Protein AF-A0A7C0V589-F1 (afdb_monomer_lite)

Foldseek 3Di:
DDDDPPVVVVVVLVVPQPDDLVVLQVVVVVVPDPDDDSVNSVVVSVVVVVLVVQLVVQQCVVCVVVVHNDRDPVSSVVSCCVSVVVD

Radius of gyration: 16.66 Å; chains: 1; bounding box: 41×34×42 Å

pLDDT: mean 89.94, std 13.68, range [42.59, 98.69]

Secondary structure (DSSP, 8-state):
-----HHHHHHHHHHT--S-HHHHHHHHHHTT-S---HHHHHHHHHHHHHHHHHHHHHHHHHHHHTT-SS--HHHHHHHHHHHHT--

Sequence (87 aa):
MKYLSIREENRRMAMRRIIKIAPMHKLIKRAGAARVSEESAIALSEILEEVGLKVAKEAIDFAHHAGRKTVKARDIEIAAQKVLGRR

Structure (mmCIF, N/CA/C/O backbone):
data_AF-A0A7C0V589-F1
#
_entry.id   AF-A0A7C0V589-F1
#
loop_
_atom_site.group_PDB
_atom_site.id
_atom_site.type_symbol
_atom_site.label_atom_id
_atom_site.label_alt_id
_atom_site.label_comp_id
_atom_site.label_asym_id
_atom_site.label_entity_id
_atom_site.label_seq_id
_atom_site.pdbx_PDB_ins_code
_atom_site.Cartn_x
_atom_site.Cartn_y
_atom_site.Cartn_z
_atom_site.occupancy
_atom_site.B_iso_or_equiv
_atom_site.auth_seq_id
_atom_site.auth_comp_id
_atom_site.auth_asym_id
_atom_site.auth_atom_id
_atom_site.pdbx_PDB_model_num
ATOM 1 N N . MET A 1 1 ? 23.368 25.723 7.648 1.00 42.59 1 MET A N 1
ATOM 2 C CA . MET A 1 1 ? 22.239 24.951 7.079 1.00 42.59 1 MET A CA 1
ATOM 3 C C . MET A 1 1 ? 22.806 23.809 6.252 1.00 42.59 1 MET A C 1
ATOM 5 O O . MET A 1 1 ? 23.547 24.074 5.317 1.00 42.59 1 MET A O 1
ATOM 9 N N . LYS A 1 2 ? 22.568 22.555 6.648 1.00 47.81 2 LYS A N 1
ATOM 10 C CA . LYS A 1 2 ? 23.200 21.378 6.036 1.00 47.81 2 LYS A CA 1
ATOM 11 C C . LYS A 1 2 ? 22.342 20.917 4.851 1.00 47.81 2 LYS A C 1
ATOM 13 O O . LYS A 1 2 ? 21.394 20.167 5.052 1.00 47.81 2 LYS A O 1
ATOM 18 N N . TYR A 1 3 ? 22.636 21.406 3.647 1.00 50.31 3 TYR A N 1
ATOM 19 C CA . TYR A 1 3 ? 22.083 20.816 2.428 1.00 50.31 3 TYR A CA 1
ATOM 20 C C . T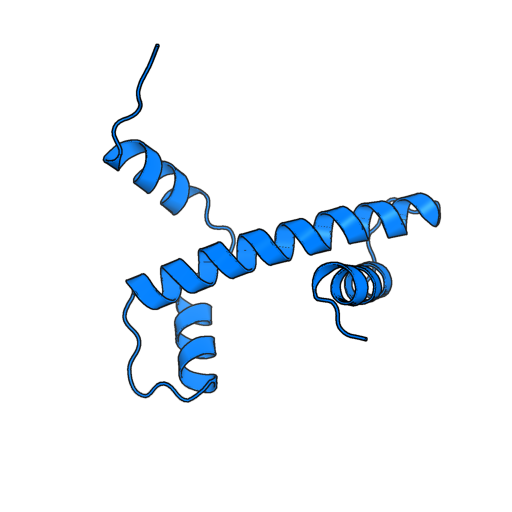YR A 1 3 ? 22.707 19.428 2.284 1.00 50.31 3 TYR A C 1
ATOM 22 O O . TYR A 1 3 ? 23.898 19.307 2.001 1.00 50.31 3 TYR A O 1
ATOM 30 N N . LEU A 1 4 ? 21.938 18.380 2.580 1.00 60.56 4 LEU A N 1
ATOM 31 C CA . LEU A 1 4 ? 22.341 17.021 2.231 1.00 60.56 4 LEU A CA 1
ATOM 32 C C . LEU A 1 4 ? 22.492 16.956 0.709 1.00 60.56 4 LEU A C 1
ATOM 34 O O . LEU A 1 4 ? 21.701 17.547 -0.026 1.00 60.56 4 LEU A O 1
ATOM 38 N N . SER A 1 5 ? 23.519 16.254 0.230 1.00 80.12 5 SER A N 1
ATOM 39 C CA . SER A 1 5 ? 23.658 16.017 -1.206 1.00 80.12 5 SER A CA 1
ATOM 40 C C . SER A 1 5 ? 22.412 15.283 -1.711 1.00 80.12 5 SER A C 1
ATOM 42 O O . SER A 1 5 ? 21.953 14.353 -1.048 1.00 80.12 5 SER A O 1
ATOM 44 N N . ILE A 1 6 ? 21.924 15.610 -2.913 1.00 74.75 6 ILE A N 1
ATOM 45 C CA . ILE A 1 6 ? 20.858 14.848 -3.599 1.00 74.75 6 ILE A CA 1
ATOM 46 C C . ILE A 1 6 ? 21.159 13.336 -3.559 1.00 74.75 6 ILE A C 1
ATOM 48 O O . ILE A 1 6 ? 20.270 12.509 -3.375 1.00 74.75 6 ILE A O 1
ATOM 52 N N . ARG A 1 7 ? 22.443 12.950 -3.640 1.00 72.12 7 ARG A N 1
ATOM 53 C CA . ARG A 1 7 ? 22.873 11.550 -3.501 1.00 72.12 7 ARG A CA 1
ATOM 54 C C . ARG A 1 7 ? 22.623 10.967 -2.112 1.00 72.12 7 ARG A C 1
ATOM 56 O O . ARG A 1 7 ? 22.318 9.785 -2.023 1.00 72.12 7 ARG A O 1
ATOM 63 N N . GLU A 1 8 ? 22.797 11.731 -1.040 1.00 74.69 8 GLU A N 1
ATOM 64 C CA . GLU A 1 8 ? 22.538 11.284 0.335 1.00 74.69 8 GLU A CA 1
ATOM 65 C C . GLU A 1 8 ? 21.043 11.208 0.639 1.00 74.69 8 GLU A C 1
ATOM 67 O O . GLU A 1 8 ? 20.604 10.264 1.297 1.00 74.69 8 GLU A O 1
ATOM 72 N N . GLU A 1 9 ? 20.261 12.156 0.127 1.00 72.81 9 GLU A N 1
ATOM 73 C CA . GLU A 1 9 ? 18.804 12.157 0.256 1.00 72.81 9 GLU A CA 1
ATOM 74 C C . GLU A 1 9 ? 18.180 10.959 -0.472 1.00 72.81 9 GLU A C 1
ATOM 76 O O . GLU A 1 9 ? 17.441 10.184 0.139 1.00 72.81 9 GLU A O 1
ATOM 81 N N . ASN A 1 10 ? 18.606 10.700 -1.712 1.00 67.12 10 ASN A N 1
ATOM 82 C CA . ASN A 1 10 ? 18.198 9.514 -2.468 1.00 67.12 10 ASN A CA 1
ATOM 83 C C . ASN A 1 10 ? 18.609 8.212 -1.765 1.00 67.12 10 ASN A C 1
ATOM 85 O O . ASN A 1 10 ? 17.840 7.251 -1.728 1.00 67.12 10 ASN A O 1
ATOM 89 N N . ARG A 1 11 ? 19.801 8.171 -1.152 1.00 69.81 11 ARG A N 1
ATOM 90 C CA . ARG A 1 11 ? 20.260 6.998 -0.389 1.00 69.81 11 ARG A CA 1
ATOM 91 C C . ARG A 1 11 ? 19.420 6.768 0.866 1.00 69.81 11 ARG A C 1
ATOM 93 O O . ARG A 1 11 ? 19.088 5.628 1.177 1.00 69.81 11 ARG A O 1
ATOM 100 N N . ARG A 1 12 ? 19.050 7.841 1.573 1.00 71.31 12 ARG A N 1
ATOM 101 C CA . ARG A 1 12 ? 18.160 7.776 2.741 1.00 71.31 12 ARG A CA 1
ATOM 102 C C . ARG A 1 12 ? 16.759 7.315 2.367 1.00 71.31 12 ARG A C 1
ATOM 104 O O . ARG A 1 12 ? 16.200 6.512 3.108 1.00 71.31 12 ARG A O 1
ATOM 111 N N . MET A 1 13 ? 16.212 7.788 1.249 1.00 64.94 13 MET A N 1
ATOM 112 C CA . MET A 1 13 ? 14.930 7.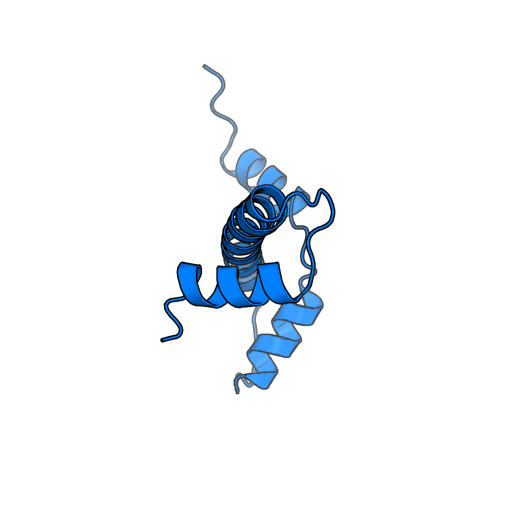295 0.741 1.00 64.94 13 MET A CA 1
ATOM 113 C C . MET A 1 13 ? 15.011 5.811 0.377 1.00 64.94 13 MET A C 1
ATOM 115 O O . MET A 1 13 ? 14.185 5.028 0.837 1.00 64.94 13 MET A O 1
ATOM 119 N N . ALA A 1 14 ? 16.066 5.386 -0.325 1.00 64.50 14 ALA A N 1
ATOM 120 C CA . ALA A 1 14 ? 16.260 3.982 -0.683 1.00 64.50 14 ALA A CA 1
ATOM 121 C C . ALA A 1 14 ? 16.398 3.047 0.535 1.00 64.50 14 ALA A C 1
ATOM 123 O O . ALA A 1 14 ? 15.875 1.936 0.515 1.00 64.50 14 ALA A O 1
ATOM 124 N N . MET A 1 15 ? 17.052 3.495 1.613 1.00 65.69 15 MET A N 1
ATOM 125 C CA . MET A 1 15 ? 17.198 2.728 2.862 1.00 65.69 15 MET A CA 1
ATOM 126 C C . MET A 1 15 ? 15.937 2.697 3.737 1.00 65.69 15 MET A C 1
ATOM 128 O O . MET A 1 15 ? 15.883 1.909 4.678 1.00 65.69 15 MET A O 1
ATOM 132 N N . ARG A 1 16 ? 14.932 3.533 3.454 1.00 70.00 16 ARG A N 1
ATOM 133 C CA . ARG A 1 16 ? 13.692 3.623 4.241 1.00 70.00 16 ARG A CA 1
ATOM 134 C C . ARG A 1 16 ? 12.523 2.823 3.674 1.00 70.00 16 ARG A C 1
ATOM 136 O O . ARG A 1 16 ? 11.488 2.776 4.332 1.00 70.00 16 ARG A O 1
ATOM 143 N N . ARG A 1 17 ? 12.686 2.184 2.511 1.00 77.94 17 ARG A N 1
ATOM 144 C CA . ARG A 1 17 ? 11.601 1.422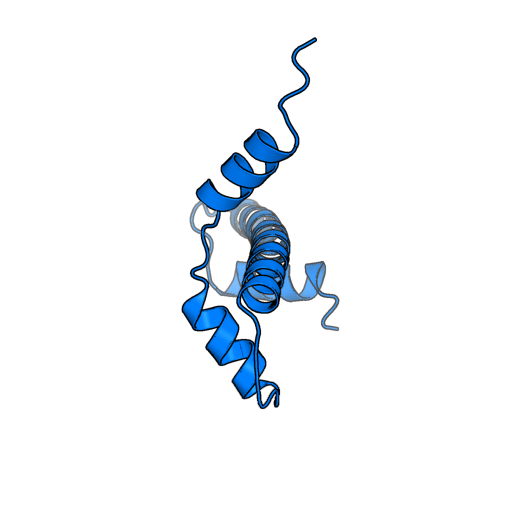 1.882 1.00 77.94 17 ARG A CA 1
ATOM 145 C C . ARG A 1 17 ? 11.192 0.229 2.740 1.00 77.94 17 ARG A C 1
ATOM 147 O O . ARG A 1 17 ? 12.003 -0.639 3.073 1.00 77.94 17 ARG A O 1
ATOM 154 N N . ILE A 1 18 ? 9.913 0.204 3.079 1.00 90.06 18 ILE A N 1
ATOM 155 C CA . ILE A 1 18 ? 9.239 -0.851 3.832 1.00 90.06 18 ILE A CA 1
ATOM 156 C C . ILE A 1 18 ? 8.832 -1.980 2.871 1.00 90.06 18 ILE A C 1
ATOM 158 O O . ILE A 1 18 ? 8.944 -3.162 3.210 1.00 90.06 18 ILE A O 1
ATOM 162 N N . ILE A 1 19 ? 8.394 -1.632 1.657 1.00 92.06 19 ILE A N 1
ATOM 163 C CA . ILE A 1 19 ? 7.926 -2.564 0.633 1.00 92.06 19 ILE A CA 1
ATOM 164 C C . ILE A 1 19 ? 9.109 -3.038 -0.225 1.00 92.06 19 ILE A C 1
ATOM 166 O O . ILE A 1 19 ? 10.002 -2.286 -0.610 1.00 92.06 19 ILE A O 1
ATOM 170 N N . LYS A 1 20 ? 9.148 -4.345 -0.506 1.00 94.25 20 LYS A N 1
ATOM 171 C CA . LYS A 1 20 ? 10.200 -4.963 -1.326 1.00 94.25 20 LYS A CA 1
ATOM 172 C C . LYS A 1 20 ? 9.946 -4.723 -2.819 1.00 94.25 20 LYS A C 1
ATOM 174 O O . LYS A 1 20 ? 8.805 -4.779 -3.272 1.00 94.25 20 LYS A O 1
ATOM 179 N N . ILE A 1 21 ? 11.023 -4.594 -3.598 1.00 95.12 21 ILE A N 1
ATOM 180 C CA . ILE A 1 21 ? 10.957 -4.315 -5.043 1.00 95.12 21 ILE A CA 1
ATOM 181 C C . ILE A 1 21 ? 10.434 -5.504 -5.867 1.00 95.12 21 ILE A C 1
ATOM 183 O O . ILE A 1 21 ? 9.637 -5.329 -6.786 1.00 95.12 21 ILE A O 1
ATOM 187 N N . ALA A 1 22 ? 10.801 -6.742 -5.523 1.00 96.38 22 ALA A N 1
ATOM 188 C CA . ALA A 1 22 ? 10.393 -7.917 -6.305 1.00 96.38 22 ALA A CA 1
ATOM 189 C C . ALA A 1 22 ? 8.855 -8.087 -6.438 1.00 96.38 22 ALA A C 1
ATOM 191 O O . ALA A 1 22 ? 8.379 -8.360 -7.544 1.00 96.38 22 ALA A O 1
ATOM 192 N N . PRO A 1 23 ? 8.040 -7.898 -5.379 1.00 97.38 23 PRO A N 1
ATOM 193 C CA . PRO A 1 23 ? 6.584 -7.808 -5.509 1.00 97.38 23 PRO A CA 1
ATOM 194 C C . PRO A 1 23 ? 6.094 -6.719 -6.471 1.00 97.38 23 PRO A C 1
ATOM 196 O O . PRO A 1 23 ? 5.106 -6.946 -7.165 1.00 97.38 23 PRO A O 1
ATOM 199 N N . MET A 1 24 ? 6.780 -5.577 -6.562 1.00 97.75 24 MET A N 1
ATOM 200 C CA . MET A 1 24 ? 6.401 -4.484 -7.465 1.00 97.75 24 MET A CA 1
ATOM 201 C C . MET A 1 24 ? 6.587 -4.888 -8.927 1.00 97.75 24 MET A C 1
ATOM 203 O O . MET A 1 24 ? 5.671 -4.706 -9.726 1.00 97.75 24 MET A O 1
ATOM 207 N N . HIS A 1 25 ? 7.692 -5.568 -9.265 1.00 98.19 25 HIS A N 1
ATOM 208 C CA . HIS A 1 25 ? 7.856 -6.175 -10.596 1.00 98.19 25 HIS A CA 1
ATOM 209 C C . HIS A 1 25 ? 6.696 -7.120 -10.927 1.00 98.19 25 HIS A C 1
ATOM 211 O O . HIS A 1 25 ? 6.156 -7.078 -12.032 1.00 98.19 25 HIS A O 1
ATOM 217 N N . LYS A 1 26 ? 6.304 -7.980 -9.975 1.00 98.12 26 LYS A N 1
ATOM 218 C CA . LYS A 1 26 ? 5.196 -8.929 -10.168 1.00 98.12 26 LYS A CA 1
ATOM 219 C C . LYS A 1 26 ? 3.862 -8.210 -10.360 1.00 98.12 26 LYS A C 1
ATOM 221 O O . LYS A 1 26 ? 3.093 -8.615 -11.227 1.00 98.12 26 LYS A O 1
ATOM 226 N N . LEU A 1 27 ? 3.598 -7.156 -9.587 1.00 98.31 27 LEU A N 1
ATOM 227 C CA . LEU A 1 27 ? 2.359 -6.387 -9.679 1.00 98.31 27 LEU A CA 1
ATOM 228 C C . LEU A 1 27 ? 2.247 -5.670 -11.030 1.00 98.31 27 LEU A C 1
ATOM 230 O O . LEU A 1 27 ? 1.218 -5.788 -11.688 1.00 98.31 27 LEU A O 1
ATOM 234 N N . ILE A 1 28 ? 3.325 -5.023 -11.486 1.00 98.38 28 ILE A N 1
ATOM 235 C CA . ILE A 1 28 ? 3.367 -4.327 -12.782 1.00 98.38 28 ILE A CA 1
ATOM 236 C C . ILE A 1 28 ? 3.200 -5.322 -13.941 1.00 98.38 28 ILE A C 1
ATOM 238 O O . ILE A 1 28 ? 2.415 -5.083 -14.855 1.00 98.38 28 ILE A O 1
ATOM 242 N N . LYS A 1 29 ? 3.868 -6.483 -13.888 1.00 98.38 29 LYS A N 1
ATOM 243 C CA . LYS A 1 29 ? 3.672 -7.543 -14.894 1.00 98.38 29 LYS A CA 1
ATOM 244 C C . LYS A 1 29 ? 2.243 -8.076 -14.901 1.00 98.38 29 LYS A C 1
ATOM 246 O O . LYS A 1 29 ? 1.665 -8.268 -15.965 1.00 98.38 29 LYS A O 1
ATOM 251 N N . ARG A 1 30 ? 1.648 -8.281 -13.723 1.00 98.31 30 ARG A N 1
ATOM 252 C CA . ARG A 1 30 ? 0.252 -8.721 -13.596 1.00 98.31 30 ARG A CA 1
ATOM 253 C C . ARG A 1 30 ? -0.740 -7.680 -14.124 1.00 98.31 30 ARG A C 1
ATOM 255 O O . ARG A 1 30 ? -1.803 -8.067 -14.591 1.00 98.31 30 ARG A O 1
ATOM 262 N N . ALA A 1 31 ? -0.386 -6.397 -14.093 1.00 98.31 31 ALA A N 1
ATOM 263 C CA . ALA A 1 31 ? -1.153 -5.328 -14.729 1.00 98.31 31 ALA A CA 1
ATOM 264 C C . ALA A 1 31 ? -1.034 -5.313 -16.270 1.00 98.31 31 ALA A C 1
ATOM 266 O O . ALA A 1 31 ? -1.705 -4.514 -16.914 1.00 98.31 31 ALA A O 1
ATOM 267 N N . GLY A 1 32 ? -0.213 -6.189 -16.865 1.00 98.12 32 GLY A N 1
ATOM 268 C CA . GLY A 1 32 ? -0.110 -6.376 -18.317 1.00 98.12 32 GLY A CA 1
ATOM 269 C C . GLY A 1 32 ? 1.220 -5.942 -18.935 1.00 98.12 32 GLY A C 1
ATOM 270 O O . GLY A 1 32 ? 1.388 -6.047 -20.148 1.00 98.12 32 GLY A O 1
ATOM 271 N N . ALA A 1 33 ? 2.189 -5.473 -18.144 1.00 98.19 33 ALA A N 1
ATOM 272 C CA . ALA A 1 33 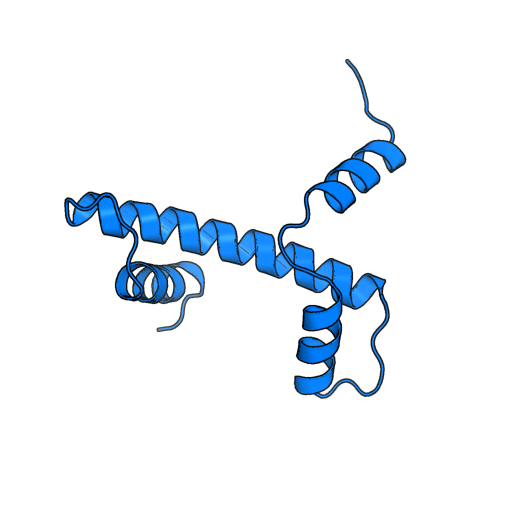? 3.489 -5.089 -18.686 1.00 98.19 33 ALA A CA 1
ATOM 273 C C . ALA A 1 33 ? 4.329 -6.316 -19.087 1.00 98.19 33 ALA A C 1
ATOM 275 O O . ALA A 1 33 ? 4.608 -7.190 -18.265 1.00 98.19 33 ALA A O 1
ATOM 276 N N . ALA A 1 34 ? 4.827 -6.343 -20.326 1.00 97.94 34 ALA A N 1
ATOM 277 C CA . ALA A 1 34 ? 5.737 -7.396 -20.789 1.00 97.94 34 ALA A CA 1
ATOM 278 C C . ALA A 1 34 ? 7.136 -7.300 -20.139 1.00 97.94 34 ALA A C 1
ATOM 280 O O . ALA A 1 34 ? 7.752 -8.309 -19.786 1.00 97.94 34 ALA A O 1
ATOM 281 N N . ARG A 1 35 ? 7.644 -6.075 -19.954 1.00 97.94 35 ARG A N 1
ATOM 282 C CA . ARG A 1 35 ? 8.947 -5.765 -19.341 1.00 97.94 35 ARG A CA 1
ATOM 283 C C . ARG A 1 35 ? 8.781 -4.660 -18.299 1.00 97.94 35 ARG A C 1
ATOM 285 O O . ARG A 1 35 ? 7.899 -3.821 -18.431 1.00 97.94 35 ARG A O 1
ATOM 292 N N . VAL A 1 36 ? 9.633 -4.675 -17.275 1.00 97.75 36 VAL A N 1
ATOM 293 C CA . VAL A 1 36 ? 9.606 -3.725 -16.150 1.00 97.75 36 VAL A CA 1
ATOM 294 C C . VAL A 1 36 ? 11.046 -3.389 -15.778 1.00 97.75 36 VAL A C 1
ATOM 296 O O . VAL A 1 36 ? 11.841 -4.314 -15.600 1.00 97.75 36 VAL A O 1
ATOM 299 N N . SER A 1 37 ? 11.382 -2.100 -15.700 1.00 98.00 37 SER A N 1
ATOM 300 C CA . SER A 1 37 ? 12.685 -1.649 -15.198 1.00 98.00 37 SER A CA 1
ATOM 301 C C . SER A 1 37 ? 12.706 -1.643 -13.667 1.00 98.00 37 SER A C 1
ATOM 303 O O . SER A 1 37 ? 11.652 -1.560 -13.033 1.00 98.00 37 SER A O 1
ATOM 305 N N . GLU A 1 38 ? 13.896 -1.704 -13.073 1.00 95.62 38 GLU A N 1
ATOM 306 C CA . GLU A 1 38 ? 14.060 -1.621 -11.615 1.00 95.62 38 GLU A CA 1
ATOM 307 C C . GLU A 1 38 ? 13.513 -0.286 -11.078 1.00 95.62 38 GLU A C 1
ATOM 309 O O . GLU A 1 38 ? 12.798 -0.248 -10.079 1.00 95.62 38 GLU A O 1
ATOM 314 N N . GLU A 1 39 ? 13.765 0.814 -11.792 1.00 95.88 39 GLU A N 1
ATOM 315 C CA . GLU A 1 39 ? 13.312 2.160 -11.427 1.00 95.88 39 GLU A CA 1
ATOM 316 C C . GLU A 1 39 ? 11.784 2.256 -11.407 1.00 95.88 39 GLU A C 1
ATOM 318 O O . GLU A 1 39 ? 11.216 2.888 -10.521 1.00 95.88 39 GLU A O 1
ATOM 323 N N . SER A 1 40 ? 11.108 1.581 -12.343 1.00 97.56 40 SER A N 1
ATOM 324 C CA . SER A 1 40 ? 9.640 1.533 -12.388 1.00 97.56 40 SER A CA 1
ATOM 325 C C . SER A 1 40 ? 9.066 0.847 -11.147 1.00 97.56 40 SER A C 1
ATOM 327 O O . SER A 1 40 ? 8.058 1.272 -10.584 1.00 97.56 40 SER A O 1
ATOM 329 N N . ALA A 1 41 ? 9.719 -0.224 -10.701 1.00 96.75 41 ALA A N 1
ATOM 330 C CA . ALA A 1 41 ? 9.307 -0.963 -9.523 1.00 96.75 41 ALA A CA 1
ATOM 331 C C . ALA A 1 41 ? 9.628 -0.225 -8.217 1.00 96.75 41 ALA A C 1
ATOM 333 O O . ALA A 1 41 ? 8.835 -0.277 -7.276 1.00 96.75 41 ALA A O 1
ATOM 334 N N . ILE A 1 42 ? 10.745 0.503 -8.180 1.00 94.81 42 ILE A N 1
ATOM 335 C CA . ILE A 1 42 ? 11.081 1.441 -7.107 1.00 94.81 42 ILE A CA 1
ATOM 336 C C . ILE A 1 42 ? 10.015 2.533 -6.992 1.00 94.81 42 ILE A C 1
ATOM 338 O O . ILE A 1 42 ? 9.475 2.727 -5.905 1.00 94.81 42 ILE A O 1
ATOM 342 N N . ALA A 1 43 ? 9.668 3.187 -8.102 1.00 95.12 43 ALA A N 1
ATOM 343 C CA . ALA A 1 43 ? 8.675 4.256 -8.109 1.00 95.12 43 ALA A CA 1
ATOM 344 C C . ALA A 1 43 ? 7.309 3.762 -7.605 1.00 95.12 43 ALA A C 1
ATOM 346 O O . ALA A 1 43 ? 6.673 4.412 -6.776 1.00 95.12 43 ALA A O 1
ATOM 347 N N . LEU A 1 44 ? 6.878 2.571 -8.038 1.00 96.75 44 LEU A N 1
ATOM 348 C CA . LEU A 1 44 ? 5.639 1.975 -7.537 1.00 96.75 44 LEU A CA 1
ATOM 349 C C . LEU A 1 44 ? 5.704 1.677 -6.032 1.00 96.75 44 LEU A C 1
ATOM 351 O O . LEU A 1 44 ? 4.720 1.903 -5.331 1.00 96.75 44 LEU A O 1
ATOM 355 N N . SER A 1 45 ? 6.845 1.197 -5.531 1.00 95.56 45 SER A N 1
ATOM 356 C CA . SER A 1 45 ? 7.048 0.963 -4.096 1.00 95.56 45 SER A CA 1
ATOM 357 C C . SER A 1 45 ? 6.843 2.242 -3.288 1.00 95.56 45 SER A C 1
ATOM 359 O O . SER A 1 45 ? 6.133 2.226 -2.288 1.00 95.56 45 SER A O 1
ATOM 361 N N . GLU A 1 46 ? 7.441 3.346 -3.733 1.00 93.06 46 GLU A N 1
ATOM 362 C CA . GLU A 1 46 ? 7.377 4.641 -3.051 1.00 93.06 46 GLU A CA 1
ATOM 363 C C . GLU A 1 46 ? 5.941 5.183 -3.019 1.00 93.06 46 GLU A C 1
ATOM 365 O O . GLU A 1 46 ? 5.450 5.583 -1.962 1.00 93.06 46 GLU A O 1
ATOM 370 N N . ILE A 1 47 ? 5.220 5.088 -4.141 1.00 94.94 47 ILE A N 1
ATOM 371 C CA . ILE A 1 47 ? 3.808 5.489 -4.224 1.00 94.94 47 ILE A CA 1
ATOM 372 C C . ILE A 1 47 ? 2.933 4.627 -3.303 1.00 94.94 47 ILE A C 1
ATOM 374 O O . ILE A 1 47 ? 2.089 5.151 -2.575 1.00 94.94 47 ILE A O 1
ATOM 378 N N . LEU A 1 48 ? 3.112 3.301 -3.313 1.00 95.62 48 LEU A N 1
ATOM 379 C CA . LEU A 1 48 ? 2.311 2.406 -2.474 1.00 95.62 48 LEU A CA 1
ATOM 380 C C . LEU A 1 48 ? 2.605 2.582 -0.982 1.00 95.62 48 LEU A C 1
ATOM 382 O O . LEU A 1 48 ? 1.689 2.442 -0.175 1.00 95.62 48 LEU A O 1
ATOM 386 N N . GLU A 1 49 ? 3.839 2.915 -0.604 1.00 94.75 49 GLU A N 1
ATOM 387 C CA . GLU A 1 49 ? 4.177 3.273 0.775 1.00 94.75 49 GLU A CA 1
ATOM 388 C C . GLU A 1 49 ? 3.482 4.561 1.208 1.00 94.75 49 GLU A C 1
ATOM 390 O O . GLU A 1 49 ? 2.876 4.598 2.280 1.00 94.75 49 GLU A O 1
ATOM 395 N N . GLU A 1 50 ? 3.507 5.598 0.370 1.00 93.62 50 GLU A N 1
ATOM 396 C CA . GLU A 1 50 ? 2.823 6.856 0.663 1.00 93.62 50 GLU A CA 1
ATOM 397 C C . GLU A 1 50 ? 1.313 6.639 0.847 1.00 93.62 50 GLU A C 1
ATOM 399 O O . GLU A 1 50 ? 0.724 7.086 1.837 1.00 93.62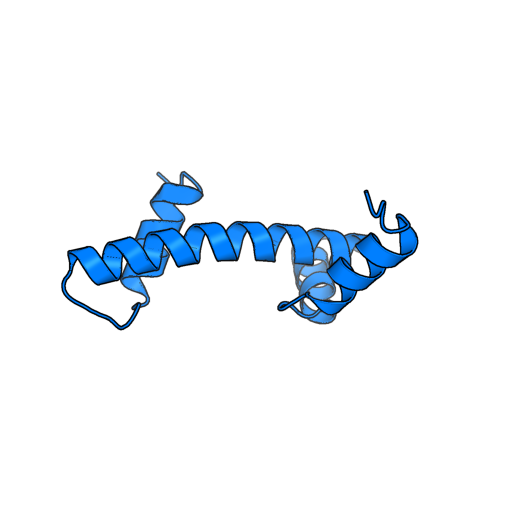 50 GLU A O 1
ATOM 404 N N . VAL A 1 51 ? 0.685 5.910 -0.079 1.00 95.50 51 VAL A N 1
ATOM 405 C CA . VAL A 1 51 ? -0.742 5.573 -0.009 1.00 95.50 51 VAL A CA 1
ATOM 406 C C . VAL A 1 51 ? -1.039 4.712 1.220 1.00 95.50 51 VAL A C 1
ATOM 408 O O . VAL A 1 51 ? -1.970 5.010 1.970 1.00 95.50 51 VAL A O 1
ATOM 411 N N . GLY A 1 52 ? -0.230 3.680 1.466 1.00 96.25 52 GLY A N 1
ATOM 412 C CA . GLY A 1 52 ? -0.376 2.788 2.612 1.00 96.25 52 GLY A CA 1
ATOM 413 C C . GLY A 1 52 ? -0.288 3.532 3.943 1.00 96.25 52 GLY A C 1
ATOM 414 O O . GLY A 1 52 ? -1.092 3.277 4.837 1.00 96.25 52 GLY A O 1
ATOM 415 N N . LEU A 1 53 ? 0.615 4.509 4.061 1.00 96.38 53 LEU A N 1
ATOM 416 C CA . LEU A 1 53 ? 0.733 5.356 5.248 1.00 96.38 53 LEU A CA 1
ATOM 417 C C . LEU A 1 53 ? -0.487 6.258 5.449 1.00 96.38 53 LEU A C 1
ATOM 419 O O . LEU A 1 53 ? -0.930 6.420 6.586 1.00 96.38 53 LEU A O 1
ATOM 423 N N . LYS A 1 54 ? -1.045 6.836 4.379 1.00 96.94 54 LYS A N 1
ATOM 424 C CA . LYS A 1 54 ? -2.277 7.641 4.469 1.00 96.94 54 LYS A CA 1
ATOM 425 C C . LYS A 1 54 ? -3.449 6.794 4.967 1.00 96.94 54 LYS A C 1
ATOM 427 O O . LYS A 1 54 ? -4.121 7.191 5.915 1.00 96.94 54 LYS A O 1
ATOM 432 N N . VAL A 1 55 ? -3.639 5.606 4.388 1.00 98.12 55 VAL A N 1
ATOM 433 C CA . VAL A 1 55 ? -4.689 4.662 4.809 1.00 98.12 55 VAL A CA 1
ATOM 434 C C . VAL A 1 55 ? -4.471 4.197 6.251 1.00 98.12 55 VAL A C 1
ATOM 436 O O . VAL A 1 55 ? -5.415 4.180 7.033 1.00 98.12 55 VAL A O 1
ATOM 439 N N . ALA A 1 56 ? -3.237 3.862 6.636 1.00 98.06 56 ALA A N 1
ATOM 440 C CA . ALA A 1 56 ? -2.933 3.389 7.984 1.00 98.06 56 ALA A CA 1
ATOM 441 C C . ALA A 1 56 ? -3.210 4.448 9.062 1.00 98.06 56 ALA A C 1
ATOM 443 O O . ALA A 1 56 ? -3.753 4.108 10.110 1.00 98.06 56 ALA A O 1
ATOM 444 N N . LYS A 1 57 ? -2.875 5.721 8.811 1.00 98.25 57 LYS A N 1
ATOM 445 C CA . LYS A 1 57 ? -3.164 6.823 9.745 1.00 98.25 57 LYS A CA 1
ATOM 446 C C . LYS A 1 57 ? -4.663 6.988 9.971 1.00 98.25 57 LYS A C 1
ATOM 448 O O . LYS A 1 57 ? -5.109 6.999 11.110 1.00 98.25 57 LYS A O 1
ATOM 453 N N . GLU A 1 58 ? -5.435 7.015 8.893 1.00 98.12 58 GLU A N 1
ATOM 454 C CA . GLU A 1 58 ? -6.891 7.123 8.982 1.00 98.12 58 GLU A CA 1
ATOM 455 C C . GLU A 1 58 ? -7.516 5.895 9.679 1.00 98.12 58 GLU A C 1
ATOM 457 O O . GLU A 1 58 ? -8.424 6.021 10.496 1.00 98.12 58 GLU A O 1
ATOM 462 N N . ALA A 1 59 ? -6.992 4.691 9.432 1.00 98.50 59 ALA A N 1
ATOM 463 C CA . ALA A 1 59 ? -7.453 3.480 10.110 1.00 98.50 59 ALA A CA 1
ATOM 464 C C . ALA A 1 59 ? -7.158 3.489 11.621 1.00 98.50 59 ALA A C 1
ATOM 466 O O . ALA A 1 59 ? -7.949 2.967 12.409 1.00 98.50 59 ALA A O 1
ATOM 467 N N . ILE A 1 60 ? -6.035 4.086 12.039 1.00 98.69 60 ILE A N 1
ATOM 468 C CA . ILE A 1 60 ? -5.728 4.316 13.458 1.00 98.69 60 ILE A CA 1
ATOM 469 C C . ILE A 1 60 ? -6.788 5.227 14.076 1.00 98.69 60 ILE A C 1
ATOM 471 O O . ILE A 1 60 ? -7.308 4.902 15.144 1.00 98.69 60 ILE A O 1
ATOM 475 N N . ASP A 1 61 ? -7.165 6.305 13.388 1.00 98.19 61 ASP A N 1
ATOM 476 C CA . ASP A 1 61 ? -8.210 7.206 13.866 1.00 98.19 61 ASP A CA 1
ATOM 477 C C . ASP A 1 61 ? -9.541 6.462 14.018 1.00 98.19 61 ASP A C 1
ATOM 479 O O . ASP A 1 61 ? -10.148 6.523 15.086 1.00 98.19 61 ASP A O 1
ATOM 483 N N . PHE A 1 62 ? -9.976 5.669 13.034 1.00 97.81 62 PHE A N 1
ATOM 484 C CA . PHE A 1 62 ? -11.196 4.861 13.173 1.00 97.81 62 PHE A CA 1
ATOM 485 C C . PHE A 1 62 ? -11.141 3.860 14.333 1.00 97.81 62 PHE A C 1
ATOM 487 O O . PHE A 1 62 ? -12.126 3.695 15.061 1.00 97.81 62 PHE A O 1
ATOM 494 N N . ALA A 1 63 ? -9.995 3.209 14.549 1.00 98.56 63 ALA A N 1
ATOM 495 C CA . ALA A 1 63 ? -9.817 2.318 15.689 1.00 98.56 63 ALA A CA 1
ATOM 496 C C . ALA A 1 63 ? -9.958 3.078 17.020 1.00 98.56 63 ALA A C 1
ATOM 498 O O . ALA A 1 63 ? -10.693 2.619 17.901 1.00 98.56 63 ALA A O 1
ATOM 499 N N . HIS A 1 64 ? -9.329 4.254 17.131 1.00 98.25 64 HIS A N 1
ATOM 500 C CA . HIS A 1 64 ? -9.389 5.113 18.313 1.00 98.25 64 HIS A CA 1
ATOM 501 C C . HIS A 1 64 ? -10.802 5.629 18.601 1.00 98.25 64 HIS A C 1
ATOM 503 O O . HIS A 1 64 ? -11.249 5.531 19.743 1.00 98.25 64 HIS A O 1
ATOM 509 N N . HIS A 1 65 ? -11.538 6.101 17.590 1.00 97.19 65 HIS A N 1
ATOM 510 C CA . HIS A 1 65 ? -12.932 6.539 17.752 1.00 97.19 65 HIS A CA 1
ATOM 511 C C . HIS A 1 65 ? -13.842 5.399 18.231 1.00 97.19 65 HIS A C 1
ATOM 513 O O . HIS A 1 65 ? -14.794 5.625 18.971 1.00 97.19 65 HIS A O 1
ATOM 519 N N . ALA A 1 66 ? -13.518 4.156 17.867 1.00 97.06 66 ALA A N 1
ATOM 520 C CA . ALA A 1 66 ? -14.199 2.959 18.352 1.00 97.06 66 ALA A CA 1
ATOM 521 C C . ALA A 1 66 ? -13.673 2.451 19.715 1.00 97.06 66 ALA A C 1
ATOM 523 O O . ALA A 1 66 ? -13.961 1.310 20.083 1.00 97.06 66 ALA A O 1
ATOM 524 N N . GLY A 1 67 ? -12.857 3.235 20.430 1.00 97.81 67 GLY A N 1
ATOM 525 C CA . GLY A 1 67 ? -12.305 2.893 21.746 1.00 97.81 67 GLY A CA 1
ATOM 526 C C . GLY A 1 67 ? -11.253 1.778 21.736 1.00 97.81 67 GLY A C 1
ATOM 527 O O . GLY A 1 67 ? -10.967 1.185 22.776 1.00 97.81 67 GLY A O 1
ATOM 528 N N . ARG A 1 68 ? -10.676 1.444 20.574 1.00 98.38 68 ARG A N 1
ATOM 529 C CA . ARG A 1 68 ? -9.709 0.347 20.419 1.00 98.38 68 ARG A CA 1
ATOM 530 C C . ARG A 1 68 ? -8.311 0.876 20.134 1.00 98.38 68 ARG A C 1
ATOM 532 O O . ARG A 1 68 ? -8.129 1.793 19.347 1.00 98.38 68 ARG A O 1
ATOM 539 N N . LYS A 1 69 ? -7.305 0.203 20.697 1.00 97.19 69 LYS A N 1
ATOM 540 C CA . LYS A 1 69 ? -5.887 0.419 20.349 1.00 97.19 69 LYS A CA 1
ATOM 541 C C . LYS A 1 69 ? -5.432 -0.417 19.150 1.00 97.19 69 LYS A C 1
ATOM 543 O O . LYS A 1 69 ? -4.481 -0.066 18.466 1.00 97.19 69 LYS A O 1
ATOM 548 N N . THR A 1 70 ? -6.089 -1.551 18.905 1.00 98.25 70 THR A N 1
ATOM 549 C CA . THR A 1 70 ? -5.757 -2.448 17.792 1.00 98.25 70 THR A CA 1
ATOM 550 C C . THR A 1 70 ? -6.550 -2.069 16.546 1.00 98.25 70 THR A C 1
ATOM 552 O O . THR A 1 70 ? -7.783 -2.174 16.544 1.00 98.25 70 THR A O 1
ATOM 555 N N . VAL A 1 71 ? -5.831 -1.715 15.480 1.00 98.44 71 VAL A N 1
ATOM 556 C CA . VAL A 1 71 ? -6.379 -1.548 14.128 1.00 98.44 71 VAL A CA 1
ATOM 557 C C . VAL A 1 71 ? -6.840 -2.909 13.600 1.00 98.44 71 VAL A C 1
ATOM 559 O O . VAL A 1 71 ? -6.109 -3.899 13.664 1.00 98.44 71 VAL A O 1
ATOM 562 N N . LYS A 1 72 ? -8.079 -2.981 13.119 1.00 98.44 72 LYS A N 1
ATOM 563 C CA . LYS A 1 72 ? -8.700 -4.177 12.533 1.00 98.44 72 LYS A CA 1
ATOM 564 C C . LYS A 1 72 ? -8.885 -3.979 11.027 1.00 98.44 72 LYS A C 1
ATOM 566 O O . LYS A 1 72 ? -8.865 -2.855 10.540 1.00 98.44 72 LYS A O 1
ATOM 571 N N . ALA A 1 73 ? -9.133 -5.071 10.302 1.00 98.25 73 ALA A N 1
ATOM 572 C CA . ALA A 1 73 ? -9.360 -5.036 8.852 1.00 98.25 73 ALA A CA 1
ATOM 573 C C . ALA A 1 73 ? -10.443 -4.020 8.442 1.00 98.25 73 ALA A C 1
ATOM 575 O O . ALA A 1 73 ? -10.203 -3.200 7.565 1.00 98.25 73 ALA A O 1
ATOM 576 N N . ARG A 1 74 ? -11.570 -3.978 9.169 1.00 97.06 74 ARG A N 1
ATOM 577 C CA . ARG A 1 74 ? -12.646 -2.996 8.938 1.00 97.06 74 ARG A CA 1
ATOM 578 C C . ARG A 1 74 ? -12.182 -1.536 8.982 1.00 97.06 74 ARG A C 1
ATOM 580 O O . ARG A 1 74 ? -12.701 -0.714 8.242 1.00 97.06 74 ARG A O 1
ATOM 587 N N . ASP A 1 75 ? -11.208 -1.210 9.835 1.00 98.25 75 ASP A N 1
ATOM 588 C CA . ASP A 1 75 ? -10.707 0.161 9.956 1.00 98.25 75 ASP A CA 1
ATOM 589 C C . ASP A 1 75 ? -9.891 0.527 8.708 1.00 98.25 75 ASP A C 1
ATOM 591 O O . ASP A 1 75 ? -10.009 1.634 8.193 1.00 98.25 75 ASP A O 1
ATOM 595 N N . ILE A 1 76 ? -9.118 -0.434 8.182 1.00 98.25 76 ILE A N 1
ATOM 596 C CA . ILE A 1 76 ? -8.368 -0.298 6.925 1.00 98.25 76 ILE A CA 1
ATOM 597 C C . ILE A 1 76 ? -9.319 -0.164 5.736 1.00 98.25 76 ILE A C 1
ATOM 599 O O . ILE A 1 76 ? -9.081 0.666 4.867 1.00 98.25 76 ILE A O 1
ATOM 603 N N . GLU A 1 77 ? -10.390 -0.953 5.686 1.00 96.81 77 GLU A N 1
ATOM 604 C CA . GLU A 1 77 ? -11.366 -0.916 4.592 1.00 96.81 77 GLU A CA 1
ATOM 605 C C . GLU A 1 77 ? -12.096 0.431 4.524 1.00 96.81 77 GLU A C 1
ATOM 607 O O . GLU A 1 77 ? -12.139 1.047 3.458 1.00 96.81 77 GLU A O 1
ATOM 612 N N . ILE A 1 78 ? -12.597 0.930 5.660 1.00 96.50 78 ILE A N 1
ATOM 613 C CA . ILE A 1 78 ? -13.274 2.234 5.731 1.00 96.50 78 ILE A CA 1
ATOM 614 C C . ILE A 1 78 ? -12.279 3.371 5.438 1.00 96.50 78 ILE A C 1
ATOM 616 O O . ILE A 1 78 ? -12.586 4.286 4.670 1.00 96.50 78 ILE A O 1
ATOM 620 N N . ALA A 1 79 ? -11.054 3.294 5.969 1.00 97.62 79 ALA A N 1
ATOM 621 C CA . ALA A 1 79 ? -9.987 4.240 5.646 1.00 97.62 79 ALA A CA 1
ATOM 622 C C . ALA A 1 79 ? -9.638 4.244 4.159 1.00 97.62 79 ALA A C 1
ATOM 624 O O . ALA A 1 79 ? -9.506 5.310 3.564 1.00 97.62 79 ALA A O 1
ATOM 625 N N . ALA A 1 80 ? -9.530 3.076 3.530 1.00 96.75 80 ALA A N 1
ATOM 626 C CA . ALA A 1 80 ? -9.252 2.967 2.107 1.00 96.75 80 ALA A CA 1
ATOM 627 C C . ALA A 1 80 ? -10.388 3.562 1.264 1.00 96.75 80 ALA A C 1
ATOM 629 O O . ALA A 1 80 ? -10.104 4.264 0.297 1.00 96.75 80 ALA A O 1
ATOM 630 N N . GLN A 1 81 ? -11.654 3.344 1.639 1.00 94.88 81 GLN A N 1
ATOM 631 C CA . GLN A 1 81 ? -12.800 3.978 0.976 1.00 94.88 81 GLN A CA 1
ATOM 632 C C . GLN A 1 81 ? -12.711 5.506 1.048 1.00 94.88 81 GLN A C 1
ATOM 634 O O . GLN A 1 81 ? -12.818 6.177 0.020 1.00 94.88 81 GLN A O 1
ATOM 639 N N . LYS A 1 8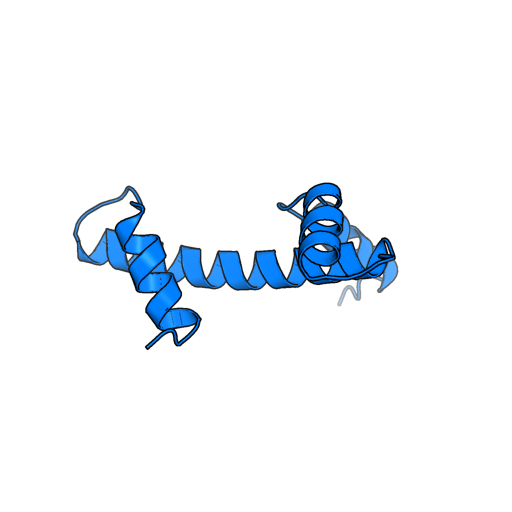2 ? -12.429 6.050 2.240 1.00 94.44 82 LYS A N 1
ATOM 640 C CA . LYS A 1 82 ? -12.295 7.494 2.466 1.00 94.44 82 LYS A CA 1
ATOM 641 C C . LYS A 1 82 ? -11.098 8.103 1.728 1.00 94.44 82 LYS A C 1
ATOM 643 O O . LYS A 1 82 ? -11.248 9.131 1.077 1.00 94.44 82 LYS A O 1
ATOM 648 N N . VAL A 1 83 ? -9.921 7.484 1.818 1.00 95.06 83 VAL A N 1
ATOM 649 C CA . VAL A 1 83 ? -8.662 8.020 1.270 1.00 95.06 83 VAL A CA 1
ATOM 650 C C . VAL A 1 83 ? -8.580 7.862 -0.249 1.00 95.06 83 VAL A C 1
ATOM 652 O O . VAL A 1 83 ? -8.096 8.765 -0.926 1.00 95.06 83 VAL A O 1
ATOM 655 N N . LEU A 1 84 ? -9.037 6.731 -0.797 1.00 93.12 84 LEU A N 1
ATOM 656 C CA . LEU A 1 84 ? -8.956 6.443 -2.236 1.00 93.12 84 LEU A CA 1
ATOM 657 C C . LEU A 1 84 ? -10.206 6.875 -3.011 1.00 93.12 84 LEU A C 1
ATOM 659 O O . LEU A 1 84 ? -10.241 6.717 -4.228 1.00 93.12 84 LEU A O 1
ATOM 663 N N . GLY A 1 85 ? -11.240 7.377 -2.330 1.00 85.75 85 GLY A N 1
ATOM 664 C CA . GLY A 1 85 ? -12.483 7.809 -2.968 1.00 85.75 85 GLY A CA 1
ATOM 665 C C . GLY A 1 85 ? -13.266 6.673 -3.629 1.00 85.75 85 GLY A C 1
ATOM 666 O O . GLY A 1 85 ? -13.990 6.922 -4.592 1.00 85.75 85 GLY A O 1
ATOM 667 N N . ARG A 1 86 ? -13.131 5.431 -3.139 1.00 69.88 86 ARG A N 1
ATOM 668 C CA . ARG A 1 86 ? -13.978 4.311 -3.578 1.00 69.88 86 ARG A CA 1
ATOM 669 C C . ARG A 1 86 ? -15.384 4.531 -3.015 1.00 69.88 86 ARG A C 1
ATOM 671 O O . ARG A 1 86 ? -15.656 4.118 -1.891 1.00 69.88 86 ARG A O 1
ATOM 678 N N . ARG A 1 87 ? -16.210 5.264 -3.760 1.00 55.53 87 ARG A N 1
ATOM 679 C CA . ARG A 1 87 ? -17.661 5.335 -3.554 1.00 55.53 87 ARG A CA 1
ATOM 680 C C . ARG A 1 87 ? -18.331 4.104 -4.139 1.00 55.53 87 ARG A C 1
ATOM 682 O O . ARG A 1 87 ? -17.851 3.640 -5.198 1.00 55.53 87 ARG A O 1
#